Protein AF-A0AA41X0S1-F1 (afdb_monomer)

Solvent-accessible surface area (backbone atoms only — not comparable to full-atom values): 8208 Å² total; per-residue (Å²): 135,58,76,66,62,58,54,52,54,53,54,52,51,53,53,50,52,52,51,53,52,52,52,50,52,55,55,51,52,60,54,49,54,56,52,54,51,49,54,51,52,52,50,50,52,52,50,52,53,50,51,52,52,50,50,52,50,49,53,52,49,51,54,50,49,52,54,51,48,57,50,48,55,53,46,55,55,46,52,55,50,49,53,54,50,52,51,51,50,51,50,50,50,50,53,50,52,50,51,53,50,52,52,32,69,76,32,69,64,52,44,36,52,56,48,42,54,50,40,53,75,72,66,54,55,69,71,57,44,30,71,73,46,76,48,58,69,73,60,51,57,52,53,49,58,62,63,72,72,114

Radius of gyration: 51.27 Å; Cα contacts (8 Å, |Δi|>4): 32; cha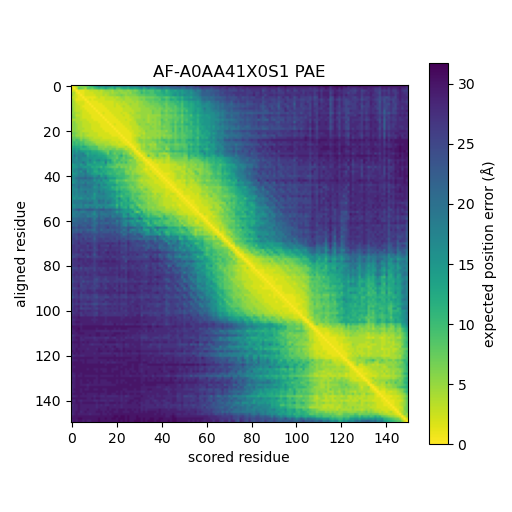ins: 1; bounding box: 104×32×126 Å

Structure (mmCIF, N/CA/C/O backbone):
data_AF-A0AA41X0S1-F1
#
_entry.id   AF-A0AA41X0S1-F1
#
loop_
_atom_site.group_PDB
_atom_site.id
_atom_site.type_symbol
_atom_site.label_atom_id
_atom_site.label_alt_id
_atom_site.label_comp_id
_atom_site.label_asym_id
_atom_site.label_entity_id
_atom_site.label_seq_id
_atom_site.pdbx_PDB_ins_code
_atom_site.Cartn_x
_atom_site.Cartn_y
_atom_site.Cartn_z
_atom_site.occupancy
_atom_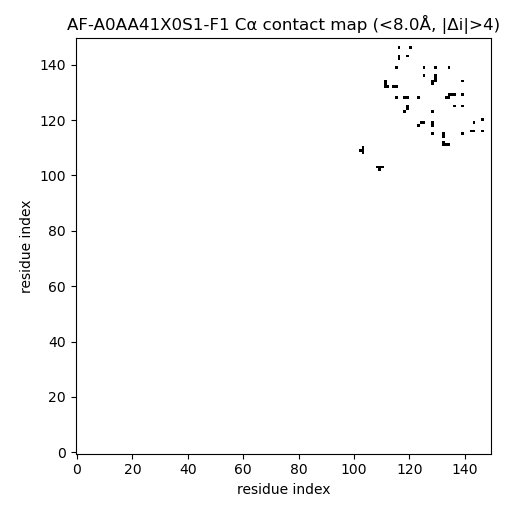site.B_iso_or_equiv
_atom_site.auth_seq_id
_atom_site.auth_comp_id
_atom_site.auth_asym_id
_atom_site.auth_atom_id
_atom_site.pdbx_PDB_model_num
ATOM 1 N N . MET A 1 1 ? 63.618 -0.039 -71.406 1.00 61.72 1 MET A N 1
ATOM 2 C CA . MET A 1 1 ? 62.733 0.633 -70.437 1.00 61.72 1 MET A CA 1
ATOM 3 C C . MET A 1 1 ? 63.601 1.182 -69.331 1.00 61.72 1 MET A C 1
ATOM 5 O O . MET A 1 1 ? 64.415 0.439 -68.788 1.00 61.72 1 MET A O 1
ATOM 9 N N . SER A 1 2 ? 63.520 2.482 -69.091 1.00 80.12 2 SER A N 1
ATOM 10 C CA . SER A 1 2 ? 64.416 3.182 -68.166 1.00 80.12 2 SER A CA 1
ATOM 11 C C . SER A 1 2 ? 63.876 3.076 -66.739 1.00 80.12 2 SER A C 1
ATOM 13 O O . SER A 1 2 ? 62.666 3.076 -66.536 1.00 80.12 2 SER A O 1
ATOM 15 N N . VAL A 1 3 ? 64.757 3.033 -65.735 1.00 83.00 3 VAL A N 1
ATOM 16 C CA . VAL A 1 3 ? 64.416 2.956 -64.293 1.00 83.00 3 VAL A CA 1
ATOM 17 C C . VAL A 1 3 ? 63.369 3.986 -63.824 1.00 83.00 3 VAL A C 1
ATOM 19 O O . VAL A 1 3 ? 62.663 3.751 -62.846 1.00 83.00 3 VAL A O 1
ATOM 22 N N . LEU A 1 4 ? 63.223 5.095 -64.556 1.00 82.81 4 LEU A N 1
ATOM 23 C CA . LEU A 1 4 ? 62.220 6.135 -64.328 1.00 82.81 4 LEU A CA 1
ATOM 24 C C . LEU A 1 4 ? 60.771 5.645 -64.540 1.00 82.81 4 LEU A C 1
ATOM 26 O O . LEU A 1 4 ? 59.880 6.016 -63.779 1.00 82.81 4 LEU A O 1
ATOM 30 N N . GLU A 1 5 ? 60.531 4.791 -65.541 1.00 86.62 5 GLU A N 1
ATOM 31 C CA . GLU A 1 5 ? 59.192 4.271 -65.875 1.00 86.62 5 GLU A CA 1
ATOM 32 C C . GLU A 1 5 ? 58.687 3.303 -64.794 1.00 86.62 5 G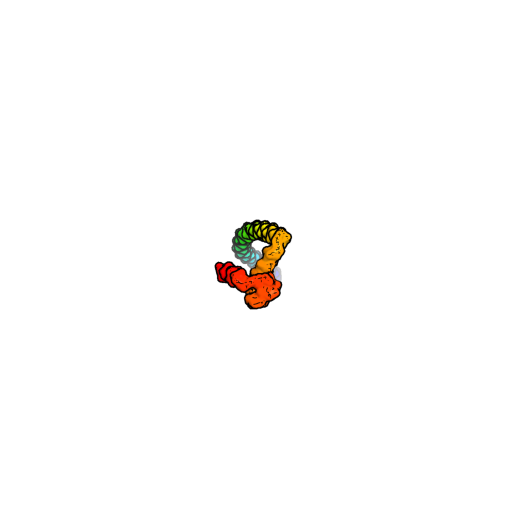LU A C 1
ATOM 34 O O . GLU A 1 5 ? 57.510 3.309 -64.434 1.00 86.62 5 GLU A O 1
ATOM 39 N N . ILE A 1 6 ? 59.605 2.522 -64.215 1.00 86.81 6 ILE A N 1
ATOM 40 C CA . ILE A 1 6 ? 59.320 1.583 -63.123 1.00 86.81 6 ILE A CA 1
ATOM 41 C C . ILE A 1 6 ? 58.973 2.355 -61.841 1.00 86.81 6 ILE A C 1
ATOM 43 O O . ILE A 1 6 ? 58.007 2.015 -61.159 1.00 86.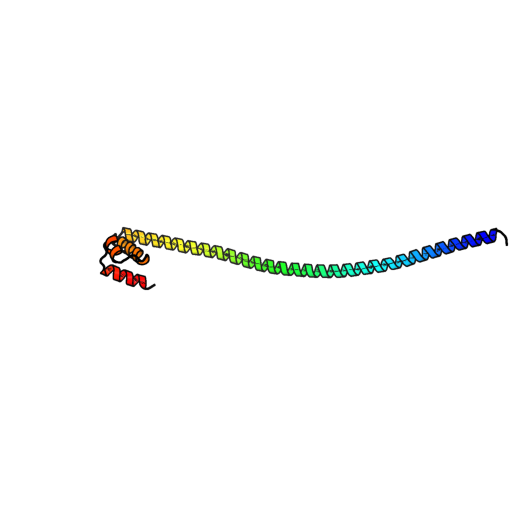81 6 ILE A O 1
ATOM 47 N N . GLY A 1 7 ? 59.713 3.428 -61.538 1.00 88.88 7 GLY A N 1
ATOM 48 C CA . GLY A 1 7 ? 59.431 4.289 -60.386 1.00 88.88 7 GLY A CA 1
ATOM 49 C C . GLY A 1 7 ? 58.051 4.950 -60.460 1.00 88.88 7 GLY A C 1
ATOM 50 O O . GLY A 1 7 ? 57.326 4.974 -59.467 1.00 88.88 7 GLY A O 1
ATOM 51 N N . LEU A 1 8 ? 57.649 5.416 -61.647 1.00 89.44 8 LEU A N 1
ATOM 52 C CA . LEU A 1 8 ? 56.341 6.039 -61.864 1.00 89.44 8 LEU A CA 1
ATOM 53 C C . LEU A 1 8 ? 55.190 5.045 -61.627 1.00 89.44 8 LEU A C 1
ATOM 55 O O . LEU A 1 8 ? 54.228 5.366 -60.930 1.00 89.44 8 LEU A O 1
ATOM 59 N N . LEU A 1 9 ? 55.315 3.815 -62.139 1.00 89.50 9 LEU A N 1
ATOM 60 C CA . LEU A 1 9 ? 54.325 2.748 -61.943 1.00 89.50 9 LEU A CA 1
ATOM 61 C C . LEU A 1 9 ? 54.127 2.389 -60.466 1.00 89.50 9 LEU A C 1
ATOM 63 O O . LEU A 1 9 ? 52.991 2.208 -60.026 1.00 89.50 9 LEU A O 1
ATOM 67 N N . VAL A 1 10 ? 55.211 2.328 -59.689 1.00 92.25 10 VAL A N 1
ATOM 68 C CA . VAL A 1 10 ? 55.136 2.047 -58.247 1.00 92.25 10 VAL A CA 1
ATOM 69 C C . VAL A 1 10 ? 54.388 3.159 -57.508 1.00 92.25 10 VAL A C 1
ATOM 71 O O . VAL A 1 10 ? 53.522 2.867 -56.683 1.00 92.25 10 VAL A O 1
ATOM 74 N N . VAL A 1 11 ? 54.650 4.427 -57.836 1.00 92.44 11 VAL A N 1
ATOM 75 C CA . VAL A 1 11 ? 53.964 5.570 -57.210 1.00 92.44 11 VAL A CA 1
ATOM 76 C C . VAL A 1 11 ? 52.466 5.560 -57.522 1.00 92.44 11 VAL A C 1
ATOM 78 O O . VAL A 1 11 ? 51.652 5.723 -56.611 1.00 92.44 11 VAL A O 1
ATOM 81 N N . PHE A 1 12 ? 52.083 5.299 -58.774 1.00 93.62 12 PHE A N 1
ATOM 82 C CA . PHE A 1 12 ? 50.671 5.177 -59.144 1.00 93.62 12 PHE A CA 1
ATOM 83 C C . PHE A 1 12 ? 49.985 3.994 -58.453 1.00 93.62 12 PHE A C 1
ATOM 85 O O . PHE A 1 12 ? 48.852 4.137 -57.996 1.00 93.62 12 PHE A O 1
ATOM 92 N N . GLY A 1 13 ? 50.670 2.856 -58.310 1.00 92.88 13 GLY A N 1
ATOM 93 C CA . GLY A 1 13 ? 50.142 1.696 -57.589 1.00 92.88 13 GLY A CA 1
ATOM 94 C C . GLY A 1 13 ? 49.856 1.997 -56.116 1.00 92.88 13 GLY A C 1
ATOM 95 O O . GLY A 1 13 ? 48.774 1.683 -55.618 1.00 92.88 13 GLY A O 1
ATOM 96 N N . ILE A 1 14 ? 50.786 2.669 -55.431 1.00 92.81 14 ILE A N 1
ATOM 97 C CA . ILE A 1 14 ? 50.625 3.063 -54.023 1.00 92.81 14 ILE A CA 1
ATOM 98 C C . ILE A 1 14 ? 49.500 4.097 -53.872 1.00 92.81 14 ILE A C 1
ATOM 100 O O . ILE A 1 14 ? 48.666 3.969 -52.974 1.00 92.81 14 ILE A O 1
ATOM 104 N N . ALA A 1 15 ? 49.428 5.085 -54.768 1.00 93.44 15 ALA A N 1
ATOM 105 C CA . ALA A 1 15 ? 48.363 6.086 -54.758 1.00 93.44 15 ALA A CA 1
ATOM 106 C C . ALA A 1 15 ? 46.978 5.450 -54.971 1.00 93.44 15 ALA A C 1
ATOM 108 O O . ALA A 1 15 ? 46.019 5.786 -54.273 1.00 93.44 15 ALA A O 1
ATOM 109 N N . PHE A 1 16 ? 46.878 4.485 -55.886 1.00 94.19 16 PHE A N 1
ATOM 110 C CA . PHE A 1 16 ? 45.634 3.770 -56.156 1.00 94.19 16 PHE A CA 1
ATOM 111 C C . PHE A 1 16 ? 45.200 2.899 -54.968 1.00 94.19 16 PHE A C 1
ATOM 113 O O . PHE A 1 16 ? 44.035 2.933 -54.574 1.00 94.19 16 PHE A O 1
ATOM 120 N N . LEU A 1 17 ? 46.137 2.187 -54.333 1.00 93.38 17 LEU A N 1
ATOM 121 C CA . LEU A 1 17 ? 45.886 1.425 -53.104 1.00 93.38 17 LEU A CA 1
ATOM 122 C C . LEU A 1 17 ? 45.403 2.324 -51.956 1.00 93.38 17 LEU A C 1
ATOM 124 O O . LEU A 1 17 ? 44.451 1.967 -51.261 1.00 93.38 17 LEU A O 1
ATOM 128 N N . GLY A 1 18 ? 46.005 3.506 -51.790 1.00 93.19 18 GLY A N 1
ATOM 129 C CA . GLY A 1 18 ? 45.583 4.494 -50.796 1.00 93.19 18 GLY A CA 1
ATOM 130 C C . GLY A 1 18 ? 44.159 5.008 -51.032 1.00 93.19 18 GLY A C 1
ATOM 131 O O . GLY A 1 18 ? 43.358 5.058 -50.097 1.00 93.19 18 GLY A O 1
ATOM 132 N N . LEU A 1 19 ? 43.808 5.320 -52.284 1.00 92.38 19 LEU A N 1
ATOM 133 C CA . LEU A 1 19 ? 42.457 5.756 -52.655 1.00 92.38 19 LEU A CA 1
ATOM 134 C C . LEU A 1 19 ? 41.411 4.653 -52.458 1.00 92.38 19 LEU A C 1
ATOM 136 O O . LEU A 1 19 ? 40.333 4.927 -51.931 1.00 92.38 19 LEU A O 1
ATOM 140 N N . LEU A 1 20 ? 41.723 3.407 -52.825 1.00 91.25 20 LEU A N 1
ATOM 141 C CA . LEU A 1 20 ? 40.824 2.273 -52.598 1.00 91.25 20 LEU A CA 1
ATOM 142 C C . LEU A 1 20 ? 40.602 2.010 -51.106 1.00 91.25 20 LEU A C 1
ATOM 144 O O . LEU A 1 20 ? 39.470 1.759 -50.689 1.00 91.25 20 LEU A O 1
ATOM 148 N N . TYR A 1 21 ? 41.655 2.112 -50.294 1.00 91.75 21 TYR A N 1
ATOM 149 C CA . TYR A 1 21 ? 41.546 1.968 -48.845 1.00 91.75 21 TYR A CA 1
ATOM 150 C C . TYR A 1 21 ? 40.676 3.076 -48.229 1.00 91.75 21 TYR A C 1
ATOM 152 O O . TYR A 1 21 ? 39.761 2.787 -47.457 1.00 91.75 21 TYR A O 1
ATOM 160 N N . ALA A 1 22 ? 40.886 4.335 -48.629 1.00 89.44 22 ALA A N 1
ATOM 161 C CA . ALA A 1 22 ? 40.064 5.465 -48.196 1.00 89.44 22 ALA A CA 1
ATOM 162 C C . ALA A 1 22 ? 38.588 5.309 -48.612 1.00 89.44 22 ALA A C 1
ATOM 164 O O . ALA A 1 22 ? 37.690 5.533 -47.798 1.00 89.44 22 ALA A O 1
ATOM 165 N N . TYR A 1 23 ? 38.329 4.854 -49.844 1.00 91.06 23 TYR A N 1
ATOM 166 C CA . TYR A 1 23 ? 36.979 4.583 -50.345 1.00 91.06 23 TYR A CA 1
ATOM 167 C C . TYR A 1 23 ? 36.266 3.486 -49.536 1.00 91.06 23 TYR A C 1
ATOM 169 O O . TYR A 1 23 ? 35.103 3.645 -49.157 1.00 91.06 23 TYR A O 1
ATOM 177 N N . MET A 1 24 ? 36.965 2.395 -49.206 1.00 85.12 24 MET A N 1
ATOM 178 C CA . MET A 1 24 ? 36.425 1.313 -48.374 1.00 85.12 24 MET A CA 1
ATOM 179 C C . MET A 1 24 ? 36.124 1.775 -46.943 1.00 85.12 24 MET A C 1
ATOM 181 O O . MET A 1 24 ? 35.073 1.426 -46.403 1.00 85.12 24 MET A O 1
ATOM 185 N N . CYS A 1 25 ? 36.994 2.594 -46.344 1.00 82.56 25 CYS A N 1
ATOM 186 C CA . CYS A 1 25 ? 36.756 3.191 -45.028 1.00 82.56 25 CYS A CA 1
ATOM 187 C C . CYS A 1 25 ? 35.523 4.105 -45.025 1.00 82.56 25 CYS A C 1
ATOM 189 O O . CYS A 1 25 ? 34.671 3.961 -44.149 1.00 82.56 25 CYS A O 1
ATOM 191 N N . ALA A 1 26 ? 35.370 4.975 -46.028 1.00 83.56 26 ALA A N 1
ATOM 192 C CA . ALA A 1 26 ? 34.210 5.859 -46.149 1.00 83.56 26 ALA A CA 1
ATOM 193 C C . ALA A 1 26 ? 32.896 5.073 -46.317 1.00 83.56 26 ALA A C 1
ATOM 195 O O . ALA A 1 26 ? 31.899 5.349 -45.646 1.00 83.56 26 ALA A O 1
ATOM 196 N N . LYS A 1 27 ? 32.900 4.033 -47.160 1.00 82.12 27 LYS A N 1
ATOM 197 C CA . LYS A 1 27 ? 31.720 3.187 -47.391 1.00 82.12 27 LYS A CA 1
ATOM 198 C C . LYS A 1 27 ? 31.344 2.360 -46.158 1.00 82.12 27 LYS A C 1
ATOM 200 O O . LYS A 1 27 ? 30.161 2.203 -45.862 1.00 82.12 27 LYS A O 1
ATOM 205 N N . LYS A 1 28 ? 32.337 1.847 -45.425 1.00 78.00 28 LYS A N 1
ATOM 206 C CA . LYS A 1 28 ? 32.121 1.091 -44.184 1.00 78.00 28 LYS A CA 1
ATOM 207 C C . LYS A 1 28 ? 31.587 1.986 -43.062 1.00 78.00 28 LYS A C 1
ATOM 209 O O . LYS A 1 28 ? 30.669 1.575 -42.361 1.00 78.00 28 LYS A O 1
ATOM 214 N N . VAL A 1 29 ? 32.086 3.219 -42.945 1.00 78.19 29 VAL A N 1
ATOM 215 C CA . VAL A 1 29 ? 31.566 4.241 -42.018 1.00 78.19 29 VAL A CA 1
ATOM 216 C C . VAL A 1 29 ? 30.087 4.537 -42.275 1.00 78.19 29 VAL A C 1
ATOM 218 O O . VAL A 1 29 ? 29.298 4.513 -41.333 1.00 78.19 29 VAL A O 1
ATOM 221 N N . SER A 1 30 ? 29.686 4.694 -43.540 1.00 76.31 30 SER A N 1
ATOM 222 C CA . SER A 1 30 ? 28.280 4.935 -43.898 1.00 76.31 30 SER A CA 1
ATOM 223 C C . SER A 1 30 ? 27.354 3.768 -43.513 1.00 76.31 30 SER A C 1
ATOM 225 O O . SER A 1 30 ? 26.208 3.979 -43.117 1.00 76.31 30 SER A O 1
ATOM 227 N N . GLN A 1 31 ? 27.845 2.522 -43.543 1.00 75.44 31 GLN A N 1
ATOM 228 C CA . GLN A 1 31 ? 27.067 1.379 -43.047 1.00 75.44 31 GLN A CA 1
ATOM 229 C C . GLN A 1 31 ? 26.905 1.374 -41.523 1.00 75.44 31 GLN A C 1
ATOM 231 O O . GLN A 1 31 ? 25.860 0.954 -41.020 1.00 75.44 31 GLN A O 1
ATOM 236 N N . HIS A 1 32 ? 27.912 1.845 -40.784 1.00 71.06 32 HIS A N 1
ATOM 237 C CA . HIS A 1 32 ? 27.845 1.910 -39.326 1.00 71.06 32 HIS A CA 1
ATOM 238 C C . HIS A 1 32 ? 26.821 2.945 -38.836 1.00 71.06 32 HIS A C 1
ATOM 240 O O . HIS A 1 32 ? 26.111 2.660 -37.870 1.00 71.06 32 HIS A O 1
ATOM 246 N N . GLU A 1 33 ? 26.658 4.078 -39.527 1.00 74.06 33 GLU A N 1
ATOM 247 C CA . GLU A 1 33 ? 25.622 5.073 -39.196 1.00 74.06 33 GLU A CA 1
ATOM 248 C C . GLU A 1 33 ? 24.205 4.481 -39.262 1.00 74.06 33 GLU A C 1
ATOM 250 O O . GLU A 1 33 ? 23.392 4.714 -38.366 1.00 74.06 33 GLU A O 1
ATOM 255 N N . MET A 1 34 ? 23.923 3.629 -40.255 1.00 75.12 34 MET A N 1
ATOM 256 C CA . MET A 1 34 ? 22.615 2.977 -40.388 1.00 75.12 34 MET A CA 1
ATOM 257 C C . MET A 1 34 ? 22.329 1.994 -39.242 1.00 75.12 34 MET A C 1
ATOM 259 O O . MET A 1 34 ? 21.188 1.875 -38.792 1.00 75.12 34 MET A O 1
ATOM 263 N N . LEU A 1 35 ? 23.351 1.285 -38.751 1.00 83.12 35 LEU A N 1
ATOM 264 C CA . LEU A 1 35 ? 23.199 0.344 -37.639 1.00 83.12 35 LEU A CA 1
ATOM 265 C C . LEU A 1 35 ? 22.928 1.081 -36.321 1.00 83.12 35 LEU A C 1
ATOM 267 O O . LEU A 1 35 ? 22.042 0.690 -35.561 1.00 83.12 35 LEU A O 1
ATOM 271 N N . ILE A 1 36 ? 23.648 2.183 -36.094 1.00 80.25 36 ILE A N 1
ATOM 272 C CA . ILE A 1 36 ? 23.458 3.070 -34.941 1.00 80.25 36 ILE A CA 1
ATOM 273 C C . ILE A 1 36 ? 22.044 3.660 -34.958 1.00 80.25 36 ILE A C 1
ATOM 275 O O . ILE A 1 36 ? 21.374 3.678 -33.926 1.00 80.25 36 ILE A O 1
ATOM 279 N N . GLN A 1 37 ? 21.544 4.071 -36.126 1.00 84.12 37 GLN A N 1
ATOM 280 C CA . GLN A 1 37 ? 20.191 4.609 -36.263 1.00 84.12 37 GLN A CA 1
ATOM 281 C C . GLN A 1 37 ? 19.105 3.557 -35.972 1.00 84.12 37 GLN A C 1
ATOM 283 O O . GLN A 1 37 ? 18.111 3.873 -35.316 1.00 84.12 37 GLN A O 1
ATOM 288 N N . LYS A 1 38 ? 19.303 2.300 -36.396 1.00 84.44 38 LYS A N 1
ATOM 289 C CA . LYS A 1 38 ? 18.392 1.188 -36.072 1.00 84.44 38 LYS A CA 1
ATOM 290 C C . LYS A 1 38 ? 18.368 0.892 -34.574 1.00 84.44 38 LYS A C 1
ATOM 292 O O . LYS A 1 38 ? 17.286 0.883 -33.992 1.00 84.44 38 LYS A O 1
ATOM 297 N N . LEU A 1 39 ? 19.539 0.757 -33.948 1.00 84.06 39 LEU A N 1
ATOM 298 C CA . LEU A 1 39 ? 19.671 0.563 -32.499 1.00 84.06 39 LEU A CA 1
ATOM 299 C C . LEU A 1 39 ? 19.006 1.700 -31.710 1.00 84.06 39 LEU A C 1
ATOM 301 O O . LEU A 1 39 ? 18.287 1.437 -30.751 1.00 84.06 39 LEU A O 1
ATOM 305 N N . LEU A 1 40 ? 19.180 2.955 -32.142 1.00 82.75 40 LEU A N 1
ATOM 306 C CA . LEU A 1 40 ? 18.512 4.118 -31.546 1.00 82.75 40 LEU A CA 1
ATOM 307 C C . LEU A 1 40 ? 16.989 4.061 -31.696 1.00 82.75 40 LEU A C 1
ATOM 309 O O . LEU A 1 40 ? 16.270 4.388 -30.753 1.00 82.75 40 LEU A O 1
ATOM 313 N N . SER A 1 41 ? 16.482 3.652 -32.862 1.00 82.44 41 SER A N 1
ATOM 314 C CA . SER A 1 41 ? 15.038 3.528 -33.091 1.00 82.44 41 SER A CA 1
ATOM 315 C C . SER A 1 41 ? 14.403 2.427 -32.237 1.00 82.44 41 SER A C 1
ATOM 317 O O . SER A 1 41 ? 13.324 2.629 -31.682 1.00 82.44 41 SER A O 1
ATOM 319 N N . GLU A 1 42 ? 15.108 1.310 -32.061 1.00 83.38 42 GLU A N 1
ATOM 320 C CA . GLU A 1 42 ? 14.683 0.183 -31.231 1.00 83.38 42 GLU A CA 1
ATOM 321 C C . GLU A 1 42 ? 14.708 0.553 -29.744 1.00 83.38 42 GLU A C 1
ATOM 323 O O . GLU A 1 42 ? 13.730 0.336 -29.028 1.00 83.38 42 GLU A O 1
ATOM 328 N N . GLN A 1 43 ? 15.771 1.235 -29.300 1.00 73.12 43 GLN A N 1
ATOM 329 C CA . GLN A 1 43 ? 15.846 1.821 -27.961 1.00 73.12 43 GLN A CA 1
ATOM 330 C C . GLN A 1 43 ? 14.697 2.799 -27.699 1.00 73.12 43 GLN A C 1
ATOM 332 O O . GLN A 1 43 ? 14.051 2.731 -26.656 1.00 73.12 43 GLN A O 1
ATOM 337 N N . LYS A 1 44 ? 14.381 3.681 -28.654 1.00 80.94 44 LYS A N 1
ATOM 338 C CA . LYS A 1 44 ? 13.293 4.658 -28.513 1.00 80.94 44 LYS A CA 1
ATOM 339 C C . LYS A 1 44 ? 11.918 3.989 -28.413 1.00 80.94 44 LYS A C 1
ATOM 341 O O . LYS A 1 44 ? 11.090 4.437 -27.621 1.00 80.94 44 LYS A O 1
ATOM 346 N N . ALA A 1 45 ? 11.678 2.925 -29.180 1.00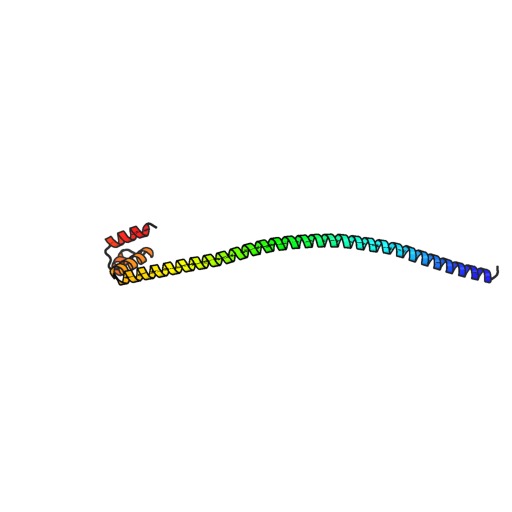 82.31 45 ALA A N 1
ATOM 347 C CA . ALA A 1 45 ? 10.441 2.147 -29.106 1.00 82.31 45 ALA A CA 1
ATOM 348 C C . ALA A 1 45 ? 10.308 1.424 -27.756 1.00 82.31 45 ALA A C 1
ATOM 350 O O . ALA A 1 45 ? 9.260 1.506 -27.109 1.00 82.31 45 ALA A O 1
ATOM 351 N N . ASN A 1 46 ? 11.391 0.800 -27.285 1.00 81.25 46 ASN A N 1
ATOM 352 C CA . ASN A 1 46 ? 11.425 0.167 -25.969 1.00 81.25 46 ASN A CA 1
ATOM 353 C C . ASN A 1 46 ? 11.192 1.190 -24.848 1.00 81.25 46 ASN A C 1
ATOM 355 O O . ASN A 1 46 ? 10.355 0.957 -23.977 1.00 81.25 46 ASN A O 1
ATOM 359 N N . LEU A 1 47 ? 11.832 2.360 -24.900 1.00 83.06 47 LEU A N 1
ATOM 360 C CA . LEU A 1 47 ? 11.646 3.419 -23.906 1.00 83.06 47 LEU A CA 1
ATOM 361 C C . LEU A 1 47 ? 10.205 3.953 -23.887 1.00 83.06 47 LEU A C 1
ATOM 363 O O . LEU A 1 47 ? 9.654 4.157 -22.808 1.00 83.06 47 LEU A O 1
ATOM 367 N N . ALA A 1 48 ? 9.563 4.099 -25.050 1.00 83.44 48 ALA A N 1
ATOM 368 C CA . ALA A 1 48 ? 8.157 4.499 -25.139 1.00 83.44 48 ALA A CA 1
ATOM 369 C C . ALA A 1 48 ? 7.206 3.454 -24.524 1.00 83.44 48 ALA A C 1
ATOM 371 O O . ALA A 1 48 ? 6.232 3.805 -23.852 1.00 83.44 48 ALA A O 1
ATOM 372 N N . SER A 1 49 ? 7.499 2.162 -24.709 1.00 82.25 49 SER A N 1
ATOM 373 C CA . SER A 1 49 ? 6.723 1.082 -24.087 1.00 82.25 49 SER A CA 1
ATOM 374 C C . SER A 1 49 ? 6.875 1.067 -22.559 1.00 82.25 49 SER A C 1
ATOM 376 O O . SER A 1 49 ? 5.883 0.929 -21.840 1.00 82.25 49 SER A O 1
ATOM 378 N N . ILE A 1 50 ? 8.089 1.316 -22.053 1.00 79.62 50 ILE A N 1
ATOM 379 C CA . ILE A 1 50 ? 8.373 1.433 -20.618 1.00 79.62 50 ILE A CA 1
ATOM 380 C C . ILE A 1 50 ? 7.683 2.668 -20.033 1.00 79.62 50 ILE A C 1
ATOM 382 O O . ILE A 1 50 ? 7.050 2.559 -18.986 1.00 79.62 50 ILE A O 1
ATOM 386 N N . SER A 1 51 ? 7.718 3.821 -20.711 1.00 81.06 51 SER A N 1
ATOM 387 C CA . SER A 1 51 ? 7.027 5.025 -20.234 1.00 81.06 51 SER A CA 1
ATOM 388 C C . SER A 1 51 ? 5.510 4.842 -20.186 1.00 81.06 51 SER A C 1
ATOM 390 O O . SER A 1 51 ? 4.869 5.310 -19.249 1.00 81.06 51 SER A O 1
ATOM 392 N N . ALA A 1 52 ? 4.927 4.115 -21.146 1.00 84.06 52 ALA A N 1
ATOM 393 C CA . ALA 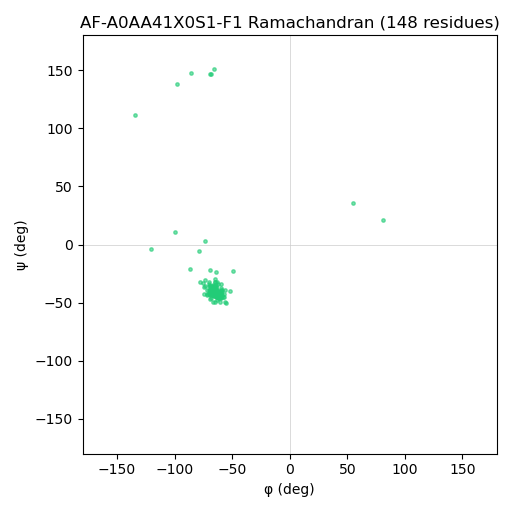A 1 52 ? 3.498 3.800 -21.141 1.00 84.06 52 ALA A CA 1
ATOM 394 C C . ALA A 1 52 ? 3.117 2.868 -19.976 1.00 84.06 52 ALA A C 1
ATOM 396 O O . ALA A 1 52 ? 2.107 3.088 -19.306 1.00 84.06 52 ALA A O 1
ATOM 397 N N . LEU A 1 53 ? 3.945 1.858 -19.685 1.00 78.62 53 LEU A N 1
ATOM 398 C CA . LEU A 1 53 ? 3.785 1.000 -18.506 1.00 78.62 53 LEU A CA 1
ATOM 399 C C . LEU A 1 53 ? 3.936 1.791 -17.202 1.00 78.62 53 LEU A C 1
ATOM 401 O O . LEU A 1 53 ? 3.150 1.599 -16.277 1.00 78.62 53 LEU A O 1
ATOM 405 N N . GLN A 1 54 ? 4.896 2.712 -17.141 1.00 73.81 54 GLN A N 1
ATOM 406 C CA . GLN A 1 54 ? 5.127 3.572 -15.985 1.00 73.81 54 GLN A CA 1
ATOM 407 C C . GLN A 1 54 ? 3.956 4.536 -15.752 1.00 73.81 54 GLN A C 1
ATOM 409 O O . GLN A 1 54 ? 3.531 4.715 -14.614 1.00 73.81 54 GLN A O 1
ATOM 414 N N . GLN A 1 55 ? 3.370 5.095 -16.814 1.00 81.38 55 GLN A N 1
ATOM 415 C CA . GLN A 1 55 ? 2.153 5.905 -16.728 1.00 81.38 55 GLN A CA 1
ATOM 416 C C . GLN A 1 55 ? 0.961 5.075 -16.241 1.00 81.38 55 GLN A C 1
ATOM 418 O O . GLN A 1 55 ? 0.195 5.537 -15.397 1.00 81.38 55 GLN A O 1
ATOM 423 N N . LYS A 1 56 ? 0.821 3.836 -16.727 1.00 79.62 56 LYS A N 1
ATOM 424 C CA . LYS A 1 56 ? -0.235 2.922 -16.280 1.00 79.62 56 LYS A CA 1
ATOM 425 C C . LYS A 1 56 ? -0.074 2.554 -14.803 1.00 79.62 56 LYS A C 1
ATOM 427 O O . LYS A 1 56 ? -1.059 2.569 -14.077 1.00 79.62 56 LYS A O 1
ATOM 432 N N . MET A 1 57 ? 1.155 2.297 -14.351 1.00 65.88 57 MET A N 1
ATOM 433 C CA . MET A 1 57 ? 1.493 2.112 -12.933 1.00 65.88 57 MET A CA 1
ATOM 434 C C . MET A 1 57 ? 1.187 3.360 -12.103 1.00 65.88 57 MET A C 1
ATOM 436 O O . MET A 1 57 ? 0.613 3.234 -11.029 1.00 65.88 57 MET A O 1
ATOM 440 N N . GLY A 1 58 ? 1.515 4.554 -12.605 1.00 71.44 58 GLY A N 1
ATOM 441 C CA . GLY A 1 58 ? 1.206 5.821 -11.942 1.00 71.44 58 GLY A CA 1
ATOM 442 C C . GLY A 1 58 ? -0.295 6.026 -11.755 1.00 71.44 58 GLY A C 1
ATOM 443 O O . GLY A 1 58 ? -0.736 6.263 -10.638 1.00 71.44 58 GLY A O 1
ATOM 444 N N . HIS A 1 59 ? -1.087 5.838 -12.816 1.00 73.88 59 HIS A N 1
ATOM 445 C CA . HIS A 1 59 ? -2.547 5.944 -12.752 1.00 73.88 59 HIS A CA 1
ATOM 446 C C . HIS A 1 59 ? -3.145 4.935 -11.767 1.00 73.88 59 HIS A C 1
ATOM 448 O O . HIS A 1 59 ? -3.940 5.305 -10.908 1.00 73.88 59 HIS A O 1
ATOM 454 N N . LEU A 1 60 ? -2.700 3.675 -11.836 1.00 68.12 60 LEU A N 1
ATOM 455 C CA . LEU A 1 60 ? -3.173 2.627 -10.936 1.00 68.12 60 LEU A CA 1
ATOM 456 C C . LEU A 1 60 ? -2.781 2.911 -9.477 1.00 68.12 60 LEU A C 1
ATOM 458 O O . LEU A 1 60 ? -3.566 2.640 -8.575 1.00 68.12 60 LEU A O 1
ATOM 462 N N . HIS A 1 61 ? -1.596 3.484 -9.236 1.00 64.69 61 HIS A N 1
ATOM 463 C CA . HIS A 1 61 ? -1.132 3.874 -7.904 1.00 64.69 61 HIS A CA 1
ATOM 464 C C . HIS A 1 61 ? -1.925 5.058 -7.340 1.00 64.69 61 HIS A C 1
ATOM 466 O O . HIS A 1 61 ? -2.261 5.053 -6.159 1.00 64.69 61 HIS A O 1
ATOM 472 N N . THR A 1 62 ? -2.277 6.044 -8.169 1.00 71.12 62 THR A N 1
ATOM 473 C CA . THR A 1 62 ? -3.144 7.159 -7.764 1.00 71.12 62 THR A CA 1
ATOM 474 C C . THR A 1 62 ? -4.559 6.677 -7.450 1.00 71.12 62 THR A C 1
ATOM 476 O O . THR A 1 62 ? -5.110 7.067 -6.425 1.00 71.12 62 THR A O 1
ATOM 479 N N . GLU A 1 63 ? -5.126 5.779 -8.261 1.00 69.88 63 GLU A N 1
ATOM 480 C CA . GLU A 1 63 ? -6.447 5.192 -7.999 1.00 69.88 63 GLU A CA 1
ATOM 481 C C . GLU A 1 63 ? -6.463 4.342 -6.720 1.00 69.88 63 GLU A C 1
ATOM 483 O O . GLU A 1 63 ? -7.377 4.476 -5.904 1.00 69.88 63 GLU A O 1
ATOM 488 N N . LEU A 1 64 ? -5.443 3.502 -6.498 1.00 61.25 64 LEU A N 1
ATOM 489 C CA . LEU A 1 64 ? -5.321 2.729 -5.257 1.00 61.25 64 LEU A CA 1
ATOM 490 C C . LEU A 1 64 ? -5.091 3.640 -4.047 1.00 61.25 64 LEU A C 1
ATOM 492 O O . LEU A 1 64 ? -5.720 3.433 -3.013 1.00 61.25 64 LEU A O 1
ATOM 496 N N . GLY A 1 65 ? -4.240 4.661 -4.177 1.00 62.62 65 GLY A N 1
ATOM 497 C CA . GLY A 1 65 ? -3.962 5.635 -3.122 1.00 62.62 65 GLY A CA 1
ATOM 498 C C . GLY A 1 65 ? -5.206 6.422 -2.718 1.00 62.62 65 GLY A C 1
ATOM 499 O O . GLY A 1 65 ? -5.506 6.527 -1.532 1.00 62.62 65 GLY A O 1
ATOM 500 N N . GLN A 1 66 ? -5.995 6.881 -3.691 1.00 60.59 66 GLN A N 1
ATOM 501 C CA . GLN A 1 66 ? -7.258 7.572 -3.436 1.00 60.59 66 GLN A CA 1
ATOM 502 C C . GLN A 1 66 ? -8.276 6.652 -2.752 1.00 60.59 66 GLN A C 1
ATOM 504 O O . GLN A 1 66 ? -8.946 7.066 -1.807 1.00 60.59 66 GLN A O 1
ATOM 509 N N . LYS A 1 67 ? -8.366 5.384 -3.171 1.00 61.06 67 LYS A N 1
ATOM 510 C CA . LYS A 1 67 ? -9.277 4.414 -2.550 1.00 61.06 67 LYS A CA 1
ATOM 511 C C . LYS A 1 67 ? -8.867 4.063 -1.115 1.00 61.06 67 LYS A C 1
ATOM 513 O O . LYS A 1 67 ? -9.735 3.945 -0.255 1.00 61.06 67 LYS A O 1
ATOM 518 N N . VAL A 1 68 ? -7.565 3.935 -0.850 1.00 59.12 68 VAL A N 1
ATOM 519 C CA . VAL A 1 68 ? -7.012 3.680 0.491 1.00 59.12 68 VAL A CA 1
ATOM 520 C C . VAL A 1 68 ? -7.175 4.899 1.400 1.00 59.12 68 VAL A C 1
ATOM 522 O O . VAL A 1 68 ? -7.534 4.733 2.561 1.00 59.12 68 VAL A O 1
ATOM 525 N N . GLN A 1 69 ? -6.990 6.118 0.891 1.00 55.81 69 GLN A N 1
ATOM 526 C CA . GLN A 1 69 ? -7.148 7.344 1.678 1.00 55.81 69 GLN A CA 1
ATOM 527 C C . GLN A 1 69 ? -8.609 7.598 2.069 1.00 55.81 69 GLN A C 1
ATOM 529 O O . GLN A 1 69 ? -8.892 7.826 3.242 1.00 55.81 69 GLN A O 1
ATOM 534 N N . VAL A 1 70 ? -9.549 7.453 1.128 1.00 59.06 70 VAL A N 1
ATOM 535 C CA . VAL A 1 70 ? -10.992 7.604 1.401 1.00 59.06 70 VAL A CA 1
ATOM 536 C C . VAL A 1 70 ? -11.492 6.530 2.375 1.00 59.06 70 VAL A C 1
ATOM 538 O O . VAL A 1 70 ? -12.351 6.796 3.221 1.00 59.06 70 VAL A O 1
ATOM 541 N N . GLN A 1 71 ? -10.937 5.317 2.302 1.00 54.19 71 GLN A N 1
ATOM 542 C CA . GLN A 1 71 ? -11.251 4.256 3.255 1.00 54.19 71 GLN A CA 1
ATOM 543 C C . GLN A 1 71 ? -10.600 4.498 4.627 1.00 54.19 71 GLN A C 1
ATOM 545 O O . GLN A 1 71 ? -11.241 4.231 5.638 1.00 54.19 71 GLN A O 1
ATOM 550 N N . GLY A 1 72 ? -9.389 5.062 4.676 1.00 57.12 72 GLY A N 1
ATOM 551 C CA . GLY A 1 72 ? -8.698 5.442 5.911 1.00 57.12 72 GLY A CA 1
ATOM 552 C C . GLY A 1 72 ? -9.386 6.580 6.669 1.00 57.12 72 GLY A C 1
ATOM 553 O O . GLY A 1 72 ? -9.574 6.474 7.877 1.00 57.12 72 GLY A O 1
ATOM 554 N N . GLU A 1 73 ? -9.846 7.623 5.973 1.00 58.22 73 GLU A N 1
ATOM 555 C CA . GLU A 1 73 ? -10.642 8.705 6.580 1.00 58.22 73 GLU A CA 1
ATOM 556 C C . GLU A 1 73 ? -12.008 8.211 7.072 1.00 58.22 73 GLU A C 1
ATOM 558 O O . GLU A 1 73 ? -12.492 8.628 8.122 1.00 58.22 73 GLU A O 1
ATOM 563 N N . SER A 1 74 ? -12.630 7.271 6.355 1.00 59.97 74 SER A N 1
ATOM 564 C CA . SER A 1 74 ? -13.876 6.650 6.820 1.00 59.97 74 SER A CA 1
ATOM 565 C C . SER A 1 74 ? -13.661 5.803 8.080 1.00 59.97 74 SER A C 1
ATOM 567 O O . SER A 1 74 ? -14.537 5.766 8.944 1.00 59.97 74 SER A O 1
ATOM 569 N N . LEU A 1 75 ? -12.501 5.147 8.204 1.00 60.00 75 LEU A N 1
ATOM 570 C CA . LEU A 1 75 ? -12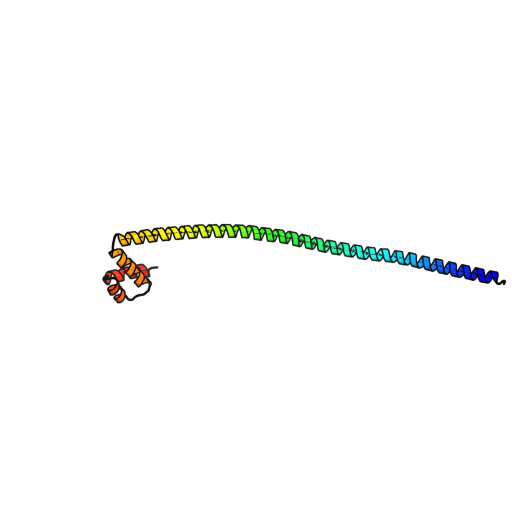.148 4.328 9.363 1.00 60.00 75 LEU 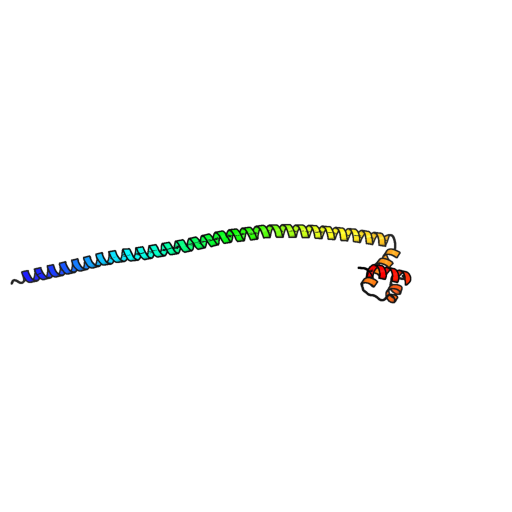A CA 1
ATOM 571 C C . LEU A 1 75 ? -11.855 5.191 10.599 1.00 60.00 75 LEU A C 1
ATOM 573 O O . LEU A 1 75 ? -12.387 4.898 11.664 1.00 60.00 75 LEU A O 1
ATOM 577 N N . SER A 1 76 ? -11.127 6.303 10.454 1.00 61.00 76 SER A N 1
ATOM 578 C CA . SER A 1 76 ? -10.854 7.226 11.568 1.00 61.00 76 SER A CA 1
ATOM 579 C C . SER A 1 76 ? -12.118 7.935 12.074 1.00 61.00 76 SER A C 1
ATOM 581 O O . SER A 1 76 ? -12.320 8.106 13.281 1.00 61.00 76 SER A O 1
ATOM 583 N N . HIS A 1 77 ? -13.037 8.287 11.169 1.00 63.56 77 HIS A N 1
ATOM 584 C CA . HIS A 1 77 ? -14.359 8.786 11.548 1.00 63.56 77 HIS A CA 1
ATOM 585 C C . HIS A 1 77 ? -15.203 7.733 12.272 1.00 63.56 77 HIS A C 1
ATOM 587 O O . HIS A 1 77 ? -16.021 8.084 13.127 1.00 63.56 77 HIS A O 1
ATOM 593 N N . PHE A 1 78 ? -15.032 6.456 11.932 1.00 66.44 78 PHE A N 1
ATOM 594 C CA . PHE A 1 78 ? -15.725 5.358 12.592 1.00 66.44 78 PHE A CA 1
ATOM 595 C C . PHE A 1 78 ? -15.148 5.071 13.983 1.00 66.44 78 PHE A C 1
ATOM 597 O O . PHE A 1 78 ? -15.928 4.947 14.924 1.00 66.44 78 PHE A O 1
ATOM 604 N N . GLU A 1 79 ? -13.821 5.079 14.143 1.00 67.00 79 GLU A N 1
ATOM 605 C CA . GLU A 1 79 ? -13.145 4.984 15.448 1.00 67.00 79 GLU A CA 1
ATOM 606 C C . GLU A 1 79 ? -13.622 6.088 16.395 1.00 67.00 79 GLU A C 1
ATOM 608 O O . GLU A 1 79 ? -14.130 5.798 17.473 1.00 67.00 79 GLU A O 1
ATOM 613 N N . THR A 1 80 ? -13.628 7.344 15.936 1.00 72.69 80 THR A N 1
ATOM 614 C CA . THR A 1 80 ? -14.094 8.485 16.748 1.00 72.69 80 THR A CA 1
ATOM 615 C C . THR A 1 80 ? -15.556 8.331 17.190 1.00 72.69 80 THR A C 1
ATOM 617 O O . THR A 1 80 ? -15.929 8.704 18.304 1.00 72.69 80 THR A O 1
ATOM 620 N N . LYS A 1 81 ? -16.418 7.787 16.320 1.00 74.69 81 LYS A N 1
ATOM 621 C CA . LYS A 1 81 ? -17.830 7.538 16.650 1.00 74.69 81 LYS A CA 1
ATOM 622 C C . LYS A 1 81 ? -18.000 6.389 17.635 1.00 74.69 81 LYS A C 1
ATOM 624 O O . LYS A 1 81 ? -18.862 6.487 18.505 1.00 74.69 81 LYS A O 1
ATOM 629 N N . ILE A 1 82 ? -17.212 5.324 17.497 1.00 79.69 82 ILE A N 1
ATOM 630 C CA . ILE A 1 82 ? -17.201 4.220 18.456 1.00 79.69 82 ILE A CA 1
ATOM 631 C C . ILE A 1 82 ? -16.736 4.728 19.814 1.00 79.69 82 ILE A C 1
ATOM 633 O O . ILE A 1 82 ? -17.429 4.486 20.794 1.00 79.69 82 ILE A O 1
ATOM 637 N N . ASP A 1 83 ? -15.645 5.488 19.877 1.00 78.06 83 ASP A N 1
ATOM 638 C CA . ASP A 1 83 ? -15.136 6.035 21.135 1.00 78.06 83 ASP A CA 1
ATOM 639 C C . ASP A 1 83 ? -16.172 6.936 21.817 1.00 78.06 83 ASP A C 1
ATOM 641 O O . ASP A 1 83 ? -16.422 6.810 23.016 1.00 78.06 83 ASP A O 1
ATOM 645 N N . ALA A 1 84 ? -16.858 7.789 21.049 1.00 80.06 84 ALA A N 1
ATOM 646 C CA . ALA A 1 84 ? -17.943 8.617 21.568 1.00 80.06 84 ALA A CA 1
ATOM 647 C C . ALA A 1 84 ? -19.132 7.782 22.083 1.00 80.06 84 ALA A C 1
ATOM 649 O O . ALA A 1 84 ? -19.700 8.098 23.131 1.00 80.06 84 ALA A O 1
ATOM 650 N N . ALA A 1 85 ? -19.507 6.710 21.377 1.00 83.12 85 ALA A N 1
ATOM 651 C CA . ALA A 1 85 ? -20.584 5.813 21.792 1.00 83.12 85 ALA A CA 1
ATOM 652 C C . ALA A 1 85 ? -20.211 5.002 23.044 1.00 83.12 85 ALA A C 1
ATOM 654 O O . ALA A 1 85 ? -21.021 4.878 23.961 1.00 83.12 85 ALA A O 1
ATOM 655 N N . VAL A 1 86 ? -18.977 4.497 23.116 1.00 87.94 86 VAL A N 1
ATOM 656 C CA . VAL A 1 86 ? -18.440 3.784 24.282 1.00 87.94 86 VAL A CA 1
ATOM 657 C C . VAL A 1 86 ? -18.405 4.709 25.494 1.00 87.94 86 VAL A C 1
ATOM 659 O O . VAL A 1 86 ? -18.855 4.315 26.567 1.00 87.94 86 VAL A O 1
ATOM 662 N N . PHE A 1 87 ? -17.951 5.952 25.328 1.00 88.19 87 PHE A N 1
ATOM 663 C CA . PHE A 1 87 ? -17.950 6.940 26.404 1.00 88.19 87 PHE A CA 1
ATOM 664 C C . PHE A 1 87 ? -19.369 7.259 26.899 1.00 88.19 87 PHE A C 1
ATOM 666 O O . PHE A 1 87 ? -19.605 7.318 28.106 1.00 88.19 87 PHE A O 1
ATOM 673 N N . ALA A 1 88 ? -20.335 7.416 25.988 1.00 87.81 88 ALA A N 1
ATOM 674 C CA . ALA A 1 88 ? -21.733 7.639 26.354 1.00 87.81 88 ALA A CA 1
ATOM 675 C C . ALA A 1 88 ? -22.314 6.461 27.156 1.00 87.81 88 ALA A C 1
ATOM 677 O O . ALA A 1 88 ? -22.922 6.680 28.204 1.00 87.81 88 ALA A O 1
ATOM 678 N N . LEU A 1 89 ? -22.065 5.223 26.713 1.00 86.69 89 LEU A N 1
ATOM 679 C CA . LEU A 1 89 ? -22.503 4.009 27.407 1.00 86.69 89 LEU A CA 1
ATOM 680 C C . LEU A 1 89 ? -21.843 3.849 28.781 1.00 86.69 89 LEU A C 1
ATOM 682 O O . LEU A 1 89 ? -22.517 3.492 29.743 1.00 86.69 89 LEU A O 1
ATOM 686 N N . GLN A 1 90 ? -20.545 4.142 28.901 1.00 85.69 90 GLN A N 1
ATOM 687 C CA . GLN A 1 90 ? -19.847 4.118 30.191 1.00 85.69 90 GLN A CA 1
ATOM 688 C C . GLN A 1 90 ? -20.435 5.138 31.166 1.00 85.69 90 GLN A C 1
ATOM 690 O O . GLN A 1 90 ? -20.644 4.825 32.338 1.00 85.69 90 GLN A O 1
ATOM 695 N N . ASN A 1 91 ? -20.744 6.343 30.689 1.00 88.75 91 ASN A N 1
ATOM 696 C CA . ASN A 1 91 ? -21.347 7.373 31.524 1.00 88.75 91 ASN A CA 1
ATOM 697 C C . ASN A 1 91 ? -22.764 6.977 31.972 1.00 88.75 91 ASN A C 1
ATOM 699 O O . ASN A 1 91 ? -23.106 7.108 33.145 1.00 88.75 91 ASN A O 1
ATOM 703 N N . GLU A 1 92 ? -23.574 6.418 31.070 1.00 86.44 92 GLU A N 1
ATOM 704 C CA . GLU A 1 92 ? -24.894 5.887 31.416 1.00 86.44 92 GLU A CA 1
ATOM 705 C C . GLU A 1 92 ? -24.793 4.760 32.453 1.00 86.44 92 GLU A C 1
ATOM 707 O O . GLU A 1 92 ? -25.485 4.800 33.472 1.00 86.44 92 GLU A O 1
ATOM 712 N N . GLN A 1 93 ? -23.873 3.810 32.261 1.00 84.75 93 GLN A N 1
ATOM 713 C CA . GLN A 1 93 ? -23.624 2.736 33.221 1.00 84.75 93 GLN A CA 1
ATOM 714 C C . GLN A 1 93 ? -23.218 3.291 34.592 1.00 84.75 93 GLN A C 1
ATOM 716 O O . GLN A 1 93 ? -23.723 2.830 35.616 1.00 84.75 93 GLN A O 1
ATOM 721 N N . GLN A 1 94 ? -22.347 4.300 34.632 1.00 83.56 94 GLN A N 1
ATOM 722 C CA . GLN A 1 94 ? -21.925 4.934 35.877 1.00 83.56 94 GLN A CA 1
ATOM 723 C C . GLN A 1 94 ? -23.098 5.627 36.581 1.00 83.56 94 GLN A C 1
ATOM 725 O O . GLN A 1 94 ? -23.265 5.470 37.791 1.00 83.56 94 GLN A O 1
ATOM 730 N N . ILE A 1 95 ? -23.946 6.346 35.841 1.00 87.62 95 ILE A N 1
ATOM 731 C CA . ILE A 1 95 ? -25.146 6.995 36.386 1.00 87.62 95 ILE A CA 1
ATOM 732 C C . ILE A 1 95 ? -26.123 5.949 36.932 1.00 87.62 95 ILE A C 1
ATOM 734 O O . ILE A 1 95 ? -26.651 6.118 38.033 1.00 87.62 95 ILE A O 1
ATOM 738 N N . LEU A 1 96 ? -26.367 4.862 36.197 1.00 82.06 96 LEU A N 1
ATOM 739 C CA . LEU A 1 96 ? -27.217 3.765 36.663 1.00 82.06 96 LEU A CA 1
ATOM 740 C C . LEU A 1 96 ? -26.632 3.117 37.918 1.00 82.06 96 LEU A C 1
ATOM 742 O O . LEU A 1 96 ? -27.356 2.923 38.891 1.00 82.06 96 LEU A O 1
ATOM 746 N N . SER A 1 97 ? -25.325 2.856 37.941 1.00 80.06 97 SER A N 1
ATOM 747 C CA . SER A 1 97 ? -24.641 2.304 39.111 1.00 80.06 97 SER A CA 1
ATOM 748 C C . SER A 1 97 ? -24.768 3.220 40.328 1.00 80.06 97 SER A C 1
ATOM 750 O O . SER A 1 97 ? -25.004 2.733 41.431 1.00 80.06 97 SER A O 1
ATOM 752 N N . GLN A 1 98 ? -24.643 4.538 40.149 1.00 82.38 98 GLN A N 1
ATOM 753 C CA . GLN A 1 98 ? -24.839 5.507 41.228 1.00 82.38 98 GLN A CA 1
ATOM 754 C C . GLN A 1 98 ? -26.286 5.519 41.729 1.00 82.38 98 GLN A C 1
ATOM 756 O O . GLN A 1 98 ? -26.508 5.558 42.936 1.00 82.38 98 GLN A O 1
ATOM 761 N N . LYS A 1 99 ? -27.276 5.428 40.833 1.00 81.12 99 LYS A N 1
ATOM 762 C CA . LYS A 1 99 ? -28.691 5.322 41.220 1.00 81.12 99 LYS A CA 1
ATOM 763 C C . LYS A 1 99 ? -28.972 4.039 41.999 1.00 81.12 99 LYS A C 1
ATOM 765 O O . LYS A 1 99 ? -29.637 4.099 43.025 1.00 81.12 99 LYS A O 1
ATOM 770 N N . VAL A 1 100 ? -28.444 2.900 41.551 1.00 77.75 100 VAL A N 1
ATOM 771 C CA . VAL A 1 100 ? -28.573 1.616 42.261 1.00 77.75 100 VAL A CA 1
ATOM 772 C C . VAL A 1 100 ? -27.919 1.693 43.641 1.00 77.75 100 VAL A C 1
ATOM 774 O O . VAL A 1 100 ? -28.516 1.255 44.622 1.00 77.75 100 VAL A O 1
ATOM 777 N N . ALA A 1 101 ? -26.734 2.302 43.745 1.00 75.31 101 ALA A N 1
ATOM 778 C CA . ALA A 1 101 ? -26.064 2.510 45.025 1.00 75.31 101 ALA A CA 1
ATOM 779 C C . ALA A 1 101 ? -26.892 3.399 45.970 1.00 75.31 101 ALA A C 1
ATOM 781 O O . ALA A 1 101 ? -27.101 3.023 47.121 1.00 75.31 101 ALA A O 1
ATOM 782 N N . ALA A 1 102 ? -27.430 4.516 45.470 1.00 77.88 102 ALA A N 1
ATOM 783 C CA . ALA A 1 102 ? -28.274 5.420 46.248 1.00 77.88 102 ALA A CA 1
ATOM 784 C C . ALA A 1 102 ? -29.575 4.748 46.725 1.00 77.88 102 ALA A C 1
ATOM 786 O O . ALA A 1 102 ? -29.985 4.945 47.867 1.00 77.88 102 ALA A O 1
ATOM 787 N N . LEU A 1 103 ? -30.201 3.909 45.891 1.00 75.19 103 LEU A N 1
ATOM 788 C CA . LEU A 1 103 ? -31.371 3.113 46.286 1.00 75.19 103 LEU A CA 1
ATOM 789 C C . LEU A 1 103 ? -31.022 2.097 47.383 1.00 75.19 103 LEU A C 1
ATOM 791 O O . LEU A 1 103 ? -31.762 1.961 48.352 1.00 75.19 103 LEU A O 1
ATOM 795 N N . GLY A 1 104 ? -29.867 1.435 47.282 1.00 67.19 104 GLY A N 1
ATOM 796 C CA . GLY A 1 104 ? -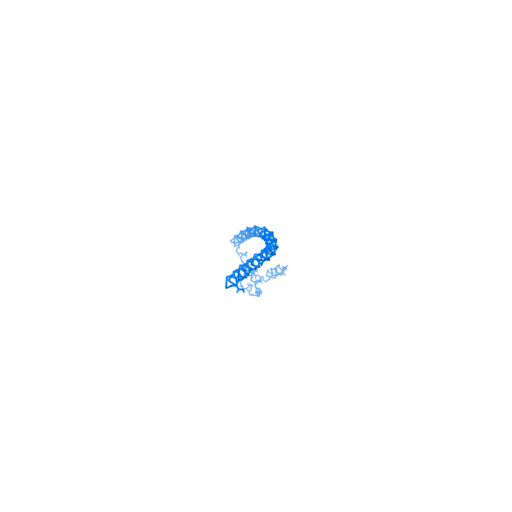29.385 0.533 48.331 1.00 67.19 104 GLY A CA 1
ATOM 797 C C . GLY A 1 104 ? -28.964 1.242 49.627 1.00 67.19 104 GLY A C 1
ATOM 798 O O . GLY A 1 104 ? -28.888 0.613 50.681 1.00 67.19 104 GLY A O 1
ATOM 799 N N . GLU A 1 105 ? -28.637 2.534 49.591 1.00 69.69 105 GLU A N 1
ATOM 800 C CA . GLU A 1 105 ? -28.425 3.334 50.805 1.00 69.69 105 GLU A CA 1
ATOM 801 C C . GLU A 1 105 ? -29.734 3.755 51.471 1.00 69.69 105 GLU A C 1
ATOM 803 O O . GLU A 1 105 ? -29.779 3.833 52.697 1.00 69.69 105 GLU A O 1
ATOM 808 N N . GLN A 1 106 ? -30.792 3.982 50.691 1.00 69.81 106 GLN A N 1
ATOM 809 C CA . GLN A 1 106 ? -32.115 4.318 51.219 1.00 69.81 106 GLN A CA 1
ATOM 810 C C . GLN A 1 106 ? -32.827 3.118 51.849 1.00 69.81 106 GLN A C 1
ATOM 812 O O . GLN A 1 106 ? -33.573 3.308 52.808 1.00 69.81 106 GLN A O 1
ATOM 817 N N . ASP A 1 107 ? -32.577 1.902 51.357 1.00 72.50 107 ASP A N 1
ATOM 818 C CA . ASP A 1 107 ? -33.187 0.688 51.892 1.00 72.50 107 ASP A CA 1
ATOM 819 C C . ASP A 1 107 ? -32.151 -0.448 52.069 1.00 72.50 107 ASP A C 1
ATOM 821 O O . ASP A 1 107 ? -31.641 -1.001 51.086 1.00 72.50 107 ASP A O 1
ATOM 825 N N . PRO A 1 108 ? -31.830 -0.836 53.319 1.00 70.00 108 PRO A N 1
ATOM 826 C CA . PRO A 1 108 ? -30.897 -1.923 53.595 1.00 70.00 108 PRO A CA 1
ATOM 827 C C . PRO A 1 108 ? -31.388 -3.296 53.103 1.00 70.00 108 PRO A C 1
ATOM 829 O O . PRO A 1 108 ? -30.544 -4.154 52.834 1.00 70.00 108 PRO A O 1
ATOM 832 N N . GLN A 1 109 ? -32.697 -3.518 52.923 1.00 71.19 109 GLN A N 1
ATOM 833 C CA . GLN A 1 109 ? -33.219 -4.764 52.346 1.00 71.19 109 GLN A CA 1
ATOM 834 C C . GLN A 1 109 ? -32.852 -4.887 50.862 1.00 71.19 109 GLN A C 1
ATOM 836 O O . GLN A 1 109 ? -32.475 -5.970 50.414 1.00 71.19 109 GLN A O 1
ATOM 841 N N . ILE A 1 110 ? -32.835 -3.783 50.105 1.00 71.12 110 ILE A N 1
ATOM 842 C CA . ILE A 1 110 ? -32.446 -3.776 48.681 1.00 71.12 110 ILE A CA 1
ATOM 843 C C . ILE A 1 110 ? -31.007 -4.283 48.490 1.00 71.12 110 ILE A C 1
ATOM 845 O O . ILE A 1 110 ? -30.718 -4.978 47.514 1.00 71.12 110 ILE A O 1
ATOM 849 N N . LYS A 1 111 ? -30.098 -4.011 49.436 1.00 72.06 111 LYS A N 1
ATOM 850 C CA . LYS A 1 111 ? -28.724 -4.548 49.408 1.00 72.06 111 LYS A CA 1
ATOM 851 C C . LYS A 1 111 ? -28.682 -6.067 49.580 1.00 72.06 111 LYS A C 1
ATOM 853 O O . LYS A 1 111 ? -27.869 -6.717 48.923 1.00 72.06 111 LYS A O 1
ATOM 858 N N . LEU A 1 112 ? -29.539 -6.627 50.435 1.00 79.12 112 LEU A N 1
ATOM 859 C CA . LEU A 1 112 ? -29.647 -8.075 50.630 1.00 79.12 112 LEU A CA 1
ATOM 860 C C . LEU A 1 112 ? -30.202 -8.749 49.370 1.00 79.12 112 LEU A C 1
ATOM 862 O O . LEU A 1 112 ? -29.612 -9.721 48.904 1.00 79.12 112 LEU A O 1
ATOM 866 N N . TYR A 1 113 ? -31.234 -8.166 48.746 1.00 79.12 113 TYR A N 1
ATOM 867 C CA . TYR A 1 113 ? -31.771 -8.636 47.464 1.00 79.12 113 TYR A CA 1
ATOM 868 C C . TYR A 1 113 ? -30.744 -8.553 46.328 1.00 79.12 113 TYR A C 1
ATOM 870 O O . TYR A 1 113 ? -30.578 -9.517 45.586 1.00 79.12 113 TYR A O 1
ATOM 878 N N . ALA A 1 114 ? -30.004 -7.447 46.207 1.00 75.81 114 ALA A N 1
ATOM 879 C CA . ALA A 1 114 ? -28.960 -7.290 45.191 1.00 75.81 114 ALA A CA 1
ATOM 880 C C . ALA A 1 114 ? -27.796 -8.281 45.384 1.00 75.81 114 ALA A C 1
ATOM 882 O O . ALA A 1 114 ? -27.247 -8.802 44.411 1.00 75.81 114 ALA A O 1
ATOM 883 N N . LYS A 1 115 ? -27.430 -8.574 46.638 1.00 79.62 115 LYS A N 1
ATOM 884 C CA . LYS A 1 115 ? -26.411 -9.574 46.981 1.00 79.62 115 LYS A CA 1
ATOM 885 C C . LYS A 1 115 ? -26.893 -10.994 46.674 1.00 79.62 115 LYS A C 1
ATOM 887 O O . LYS A 1 115 ? -26.161 -11.740 46.032 1.00 79.62 115 LYS A O 1
ATOM 892 N N . ALA A 1 116 ? -28.116 -11.344 47.073 1.00 81.81 116 ALA A N 1
ATOM 893 C CA . ALA A 1 116 ? -28.726 -12.637 46.771 1.00 81.81 116 ALA A CA 1
ATOM 894 C C . ALA A 1 116 ? -28.843 -12.855 45.256 1.00 81.81 116 ALA A C 1
ATOM 896 O O . ALA A 1 116 ? -28.419 -13.886 44.747 1.00 81.81 116 ALA A O 1
ATOM 897 N N . ALA A 1 117 ? -29.299 -11.840 44.519 1.00 79.06 117 ALA A N 1
ATOM 898 C CA . ALA A 1 117 ? -29.363 -11.839 43.062 1.00 79.06 117 ALA A CA 1
ATOM 899 C C . ALA A 1 117 ? -28.003 -12.120 42.398 1.00 79.06 117 ALA A C 1
ATOM 901 O O . ALA A 1 117 ? -27.948 -12.833 41.400 1.00 79.06 117 ALA A O 1
ATOM 902 N N . LYS A 1 118 ? -26.906 -11.581 42.941 1.00 80.50 118 LYS A N 1
ATOM 903 C CA . LYS A 1 118 ? -25.554 -11.845 42.436 1.00 80.50 118 LYS A CA 1
ATOM 904 C C . LYS A 1 118 ? -25.102 -13.283 42.718 1.00 80.50 118 LYS A C 1
ATOM 906 O O . LYS A 1 118 ? -24.549 -13.918 41.830 1.00 80.50 118 LYS A O 1
ATOM 911 N N . LEU A 1 119 ? -25.372 -13.800 43.918 1.00 81.94 119 LEU A N 1
ATOM 912 C CA . LEU A 1 119 ? -25.022 -15.175 44.296 1.00 81.94 119 LEU A CA 1
ATOM 913 C C . LEU A 1 119 ? -25.801 -16.222 43.481 1.00 81.94 119 LEU A C 1
ATOM 915 O O . LEU A 1 119 ? -25.230 -17.238 43.097 1.00 81.94 119 LEU A O 1
ATOM 919 N N . ILE A 1 120 ? -27.070 -15.951 43.152 1.00 82.12 120 ILE A N 1
ATOM 920 C CA . ILE A 1 120 ? -27.869 -16.796 42.248 1.00 82.12 120 ILE A CA 1
ATOM 921 C C . ILE A 1 120 ? -27.255 -16.810 40.840 1.00 82.12 120 ILE A C 1
ATOM 923 O O . ILE A 1 120 ? -27.102 -17.879 40.253 1.00 82.12 120 ILE A O 1
ATOM 927 N N . ALA A 1 121 ? -26.848 -15.648 40.313 1.00 79.31 121 ALA A N 1
ATOM 928 C CA . ALA A 1 121 ? -26.197 -15.546 39.003 1.00 79.31 121 ALA A CA 1
ATOM 929 C C . ALA A 1 121 ? -24.821 -16.244 38.951 1.00 79.31 121 ALA A C 1
ATOM 931 O O . ALA A 1 121 ? -24.418 -16.736 37.899 1.00 79.31 121 ALA A O 1
ATOM 932 N N . GLU A 1 122 ? -24.112 -16.311 40.081 1.00 82.06 122 GLU A N 1
ATOM 933 C CA . GLU A 1 122 ? -22.860 -17.067 40.247 1.00 82.06 122 GLU A CA 1
ATOM 934 C C . GLU A 1 122 ? -23.092 -18.583 40.437 1.00 82.06 122 GLU A C 1
ATOM 936 O O . GLU A 1 122 ? -22.132 -19.353 40.431 1.00 82.06 122 GLU A O 1
ATOM 941 N N . GLY A 1 123 ? -24.350 -19.028 40.548 1.00 80.62 123 GLY A N 1
ATOM 942 C CA . GLY A 1 123 ? -24.727 -20.437 40.678 1.00 80.62 123 GLY A CA 1
ATOM 943 C C . GLY A 1 123 ? -24.588 -21.008 42.092 1.00 80.62 123 GLY A C 1
ATOM 944 O O . GLY A 1 123 ? -24.465 -22.224 42.233 1.00 80.62 123 GLY A O 1
ATOM 945 N N . ALA A 1 124 ? -24.577 -20.160 43.126 1.00 83.12 124 ALA A N 1
ATOM 946 C CA . ALA A 1 124 ? -24.528 -20.601 44.520 1.00 83.12 124 ALA A CA 1
ATOM 947 C C . ALA A 1 124 ? -25.802 -21.368 44.924 1.00 83.12 124 ALA A C 1
ATOM 949 O O . ALA A 1 124 ? -26.889 -21.115 44.393 1.00 83.12 124 ALA A O 1
ATOM 950 N N . ASP A 1 125 ? -25.673 -22.301 45.872 1.00 81.25 125 ASP A N 1
ATOM 951 C CA . ASP A 1 125 ? -26.800 -23.113 46.335 1.00 81.25 125 ASP A CA 1
ATOM 952 C C . ASP A 1 125 ? -27.816 -22.281 47.137 1.00 81.25 125 ASP A C 1
ATOM 954 O O . ASP A 1 125 ? -27.462 -21.342 47.857 1.00 81.25 125 ASP A O 1
ATOM 958 N N . ILE A 1 126 ? -29.102 -22.633 47.029 1.00 79.62 126 ILE A N 1
ATOM 959 C CA . ILE A 1 126 ? -30.198 -21.893 47.672 1.00 79.62 126 ILE A CA 1
ATOM 960 C C . ILE A 1 126 ? -30.010 -21.859 49.198 1.00 79.62 126 ILE A C 1
ATOM 962 O O . ILE A 1 126 ? -30.232 -20.812 49.805 1.00 79.62 126 ILE A O 1
ATOM 966 N N . GLU A 1 127 ? -29.545 -22.945 49.822 1.00 79.81 127 GLU A N 1
ATOM 967 C CA . GLU A 1 127 ? -29.341 -23.009 51.278 1.00 79.81 127 GLU A CA 1
ATOM 968 C C . GLU A 1 127 ? -28.164 -22.125 51.742 1.00 79.81 127 GLU A C 1
ATOM 970 O O . GLU A 1 127 ? -28.211 -21.516 52.820 1.00 79.81 127 GLU A O 1
ATOM 975 N N . GLU A 1 128 ? -27.131 -21.966 50.905 1.00 78.69 128 GLU A N 1
ATOM 976 C CA . GLU A 1 128 ? -26.026 -21.032 51.159 1.00 78.69 128 GLU A CA 1
ATOM 977 C C . GLU A 1 128 ? -26.487 -19.573 51.068 1.00 78.69 128 GLU A C 1
ATOM 979 O O . GLU A 1 128 ? -26.101 -18.745 51.899 1.00 78.69 128 GLU A O 1
ATOM 984 N N . ILE A 1 129 ? -27.353 -19.244 50.106 1.00 80.38 129 ILE A N 1
ATOM 985 C CA . ILE A 1 129 ? -27.866 -17.880 49.921 1.00 80.38 129 ILE A CA 1
ATOM 986 C C . ILE A 1 129 ? -28.826 -17.488 51.053 1.00 80.38 129 ILE A C 1
ATOM 988 O O . ILE A 1 129 ? -28.738 -16.356 51.540 1.00 80.38 129 ILE A O 1
ATOM 992 N N . ILE A 1 130 ? -29.681 -18.412 51.515 1.00 82.25 130 ILE A N 1
ATOM 993 C CA . ILE A 1 130 ? -30.553 -18.220 52.691 1.00 82.25 130 ILE A CA 1
ATOM 994 C C . ILE A 1 130 ? -29.703 -17.828 53.900 1.00 82.25 130 ILE A C 1
ATOM 996 O O . ILE A 1 130 ? -29.957 -16.810 54.540 1.00 82.25 130 ILE A O 1
ATOM 1000 N N . THR A 1 131 ? -28.642 -18.590 54.167 1.00 78.88 131 THR A N 1
ATOM 1001 C CA . THR A 1 131 ? -27.768 -18.365 55.326 1.00 78.88 131 THR A CA 1
ATOM 1002 C C . THR A 1 131 ? -26.944 -17.077 55.190 1.00 78.88 131 THR A C 1
ATOM 1004 O O . THR A 1 131 ? -26.693 -16.384 56.174 1.00 78.88 131 THR A O 1
ATOM 1007 N N . ALA A 1 132 ? -26.514 -16.727 53.974 1.00 76.69 132 ALA A N 1
ATOM 1008 C CA . ALA A 1 132 ? -25.622 -15.592 53.724 1.00 76.69 132 ALA A CA 1
ATOM 1009 C C . ALA A 1 132 ? -26.329 -14.236 53.539 1.00 76.69 132 ALA A C 1
ATOM 1011 O O . ALA A 1 132 ? -25.671 -13.188 53.652 1.00 76.69 132 ALA A O 1
ATOM 1012 N N . CYS A 1 133 ? -27.616 -14.237 53.186 1.00 81.00 133 CYS A N 1
ATOM 1013 C CA . CYS A 1 133 ? -28.404 -13.025 52.940 1.00 81.00 133 CYS A CA 1
ATOM 1014 C C . CYS A 1 133 ? -29.631 -12.889 53.857 1.00 81.00 133 CYS A C 1
ATOM 1016 O O . CYS A 1 133 ? -30.272 -11.846 53.791 1.00 81.00 133 CYS A O 1
ATOM 1018 N N . ASP A 1 134 ? -29.917 -13.880 54.713 1.00 79.81 134 ASP A N 1
ATOM 1019 C CA . ASP A 1 134 ? -31.064 -13.923 55.642 1.00 79.81 134 ASP A CA 1
ATOM 1020 C C . ASP A 1 134 ? -32.420 -13.734 54.931 1.00 79.81 134 ASP A C 1
ATOM 1022 O O . ASP A 1 134 ? -33.338 -13.088 55.433 1.00 79.81 134 ASP A O 1
ATOM 1026 N N . LEU A 1 135 ? -32.528 -14.272 53.708 1.00 80.19 135 LEU A N 1
ATOM 1027 C CA . LEU A 1 135 ? -33.746 -14.233 52.894 1.00 80.19 135 LEU A CA 1
ATOM 1028 C C . LEU A 1 135 ? -34.523 -15.552 53.022 1.00 80.19 135 LEU A C 1
ATOM 1030 O O . LEU A 1 135 ? -33.923 -16.627 52.942 1.00 80.19 135 LEU A O 1
ATOM 1034 N N . PRO A 1 136 ? -35.861 -15.513 53.144 1.00 80.81 136 PRO A N 1
ATOM 1035 C CA . PRO A 1 136 ? -36.679 -16.715 53.177 1.00 80.81 136 PRO A CA 1
ATOM 1036 C C . PRO A 1 136 ? -36.688 -17.433 51.819 1.00 80.81 136 PRO A C 1
ATOM 1038 O O . PRO A 1 136 ? -36.692 -16.818 50.752 1.00 80.81 136 PRO A O 1
ATOM 1041 N N . ARG A 1 137 ? -36.776 -18.767 51.861 1.00 81.38 137 ARG A N 1
ATOM 1042 C CA . ARG A 1 137 ? -36.731 -19.651 50.682 1.00 81.38 137 ARG A CA 1
ATOM 1043 C C . ARG A 1 137 ? -37.721 -19.268 49.576 1.00 81.38 137 ARG A C 1
ATOM 1045 O O . ARG A 1 137 ? -37.360 -19.276 48.406 1.00 81.38 137 ARG A O 1
ATOM 1052 N N . ALA A 1 138 ? -38.937 -18.866 49.951 1.00 82.38 138 ALA A N 1
ATOM 1053 C CA . ALA A 1 138 ? -39.971 -18.452 49.002 1.00 82.38 138 ALA A CA 1
ATOM 1054 C C . ALA A 1 138 ? -39.574 -17.213 48.175 1.00 82.38 138 ALA A C 1
ATOM 1056 O O . ALA A 1 138 ? -39.935 -17.117 47.007 1.00 82.38 138 ALA A O 1
ATOM 1057 N N . GLU A 1 139 ? -38.812 -16.276 48.749 1.00 80.94 139 GLU A N 1
ATOM 1058 C CA . GLU A 1 139 ? -38.341 -15.088 48.025 1.00 80.94 139 GLU A CA 1
ATOM 1059 C C . GLU A 1 139 ? -37.215 -15.434 47.048 1.00 80.94 139 GLU A C 1
ATOM 1061 O O . GLU A 1 139 ? -37.170 -14.910 45.937 1.00 80.94 139 GLU A O 1
ATOM 1066 N N . LEU A 1 140 ? -36.338 -16.366 47.420 1.00 84.25 140 LEU A N 1
ATOM 1067 C CA . LEU A 1 140 ? -35.246 -16.821 46.560 1.00 84.25 140 LEU A CA 1
ATOM 1068 C C . LEU A 1 140 ? -35.740 -17.621 45.355 1.00 84.25 140 LEU A C 1
ATOM 1070 O O . LEU A 1 140 ? -35.249 -17.408 44.248 1.00 84.25 140 LEU A O 1
ATOM 1074 N N . GLU A 1 141 ? -36.741 -18.483 45.542 1.00 81.69 141 GLU A N 1
ATOM 1075 C CA . GLU A 1 141 ? -37.377 -19.229 44.447 1.00 81.69 141 GLU A CA 1
ATOM 1076 C C . GLU A 1 141 ? -37.980 -18.273 43.394 1.00 81.69 141 GLU A C 1
ATOM 1078 O O . GLU A 1 141 ? -37.829 -18.487 42.188 1.00 81.69 141 GLU A O 1
ATOM 1083 N N . ILE A 1 142 ? -38.583 -17.161 43.835 1.00 82.50 142 ILE A N 1
ATOM 1084 C CA . ILE A 1 142 ? -39.095 -16.108 42.943 1.00 82.50 142 ILE A CA 1
ATOM 1085 C C . ILE A 1 142 ? -37.942 -15.409 42.209 1.00 82.50 142 ILE A C 1
ATOM 1087 O O . ILE A 1 142 ? -37.984 -15.291 40.982 1.00 82.50 142 ILE A O 1
ATOM 1091 N N . LEU A 1 143 ? -36.894 -14.983 42.920 1.00 80.06 143 LEU A N 1
ATOM 1092 C CA . LEU A 1 143 ? -35.737 -14.305 42.316 1.00 80.06 143 LEU A CA 1
ATOM 1093 C C . LEU A 1 143 ? -35.031 -15.179 41.271 1.00 80.06 143 LEU A C 1
ATOM 1095 O O . LEU A 1 143 ? -34.662 -14.685 40.204 1.00 80.06 143 LEU A O 1
ATOM 1099 N N . GLN A 1 144 ? -34.895 -16.478 41.535 1.00 80.88 144 GLN A N 1
ATOM 1100 C CA . GLN A 1 144 ? -34.305 -17.436 40.601 1.00 80.88 144 GLN A CA 1
ATOM 1101 C C . GLN A 1 144 ? -35.154 -17.591 39.333 1.00 80.88 144 GLN A C 1
ATOM 1103 O O . GLN A 1 144 ? -34.609 -17.619 38.230 1.00 80.88 144 GLN A O 1
ATOM 1108 N N . SER A 1 145 ? -36.486 -17.620 39.465 1.00 80.50 145 SER A N 1
ATOM 1109 C CA . SER A 1 145 ? -37.396 -17.686 38.313 1.00 80.50 145 SER A CA 1
ATOM 1110 C C . SER A 1 145 ? -37.339 -16.437 37.423 1.00 80.50 145 SER A C 1
ATOM 1112 O O . SER A 1 145 ? -37.469 -16.542 36.205 1.00 80.50 145 SER A O 1
ATOM 1114 N N . MET A 1 146 ? -37.087 -15.261 38.011 1.00 76.19 146 MET A N 1
ATOM 1115 C CA . MET A 1 146 ? -36.913 -14.011 37.267 1.00 76.19 146 MET A CA 1
ATOM 1116 C C . MET A 1 146 ? -35.580 -13.987 36.509 1.00 76.19 146 MET A C 1
ATOM 1118 O O . MET A 1 146 ? -35.547 -13.602 35.341 1.00 76.19 146 MET A O 1
ATOM 1122 N N . GLN A 1 147 ? -34.486 -14.422 37.142 1.00 70.88 147 GLN A N 1
ATOM 1123 C CA . GLN A 1 147 ? -33.150 -14.421 36.534 1.00 70.88 147 GLN A CA 1
ATOM 1124 C C . GLN A 1 147 ? -32.934 -15.525 35.497 1.00 70.88 147 GLN A C 1
ATOM 1126 O O . GLN A 1 147 ? -32.230 -15.305 34.517 1.00 70.88 147 GLN A O 1
ATOM 1131 N N . GLY A 1 148 ? -33.556 -16.691 35.674 1.00 61.59 148 GLY A N 1
ATOM 1132 C CA . GLY A 1 148 ? -33.469 -17.809 34.729 1.00 61.59 148 GLY A CA 1
ATOM 1133 C C . GLY A 1 148 ? -34.263 -17.620 33.430 1.00 61.59 148 GLY A C 1
ATOM 1134 O O . GLY A 1 148 ? -34.322 -18.547 32.629 1.00 61.59 148 GLY A O 1
ATOM 1135 N N . SER A 1 149 ? -34.901 -16.460 33.228 1.00 50.09 149 SER A N 1
ATOM 1136 C CA . SER A 1 149 ? -35.727 -16.150 32.050 1.00 50.09 149 SER A CA 1
ATOM 1137 C C . SER A 1 149 ? -35.025 -15.307 30.971 1.00 50.09 149 SER A C 1
ATOM 1139 O O . SER A 1 149 ? -35.689 -14.853 30.037 1.00 50.09 149 SER A O 1
ATOM 1141 N N . SER A 1 150 ? -33.702 -15.110 31.075 1.00 42.00 150 SER A N 1
ATOM 1142 C CA . SER A 1 150 ? -32.877 -14.431 30.060 1.00 42.00 150 SER A CA 1
ATOM 1143 C C . SER A 1 150 ? -32.077 -15.388 29.186 1.00 42.00 150 SER A C 1
ATOM 1145 O O . SER A 1 150 ? -31.696 -16.475 29.665 1.00 42.00 150 SER A O 1
#

InterPro domains:
  IPR000727 Target SNARE coiled-coil homology domain [PS50192] (37-99)
  IPR021244 Protein of unknown function DUF2802 [PF10975] (84-147)

Secondary structure (DSSP, 8-state):
--HHHHHHHHHHHHHHHHHHHHHHHHHHHHHHHHHHHHHHHHHHHHHHHHHHHHHHHHHHHHHHHHHHHHHHHHHHHHHHHHHHHHHHHHHHHHHHHHHHHHHHHH-HHHHHHHHHHHHHHTT--HHHHHHHH---HHHHHHHHHHHTT-

Foldseek 3Di:
DDPVVVVVVVVVVVVVVVVVVVVVVVVVVVVVVVVVVVVVVVVVVVVVVVVVVVVVVVVVCVVVVVVVVVVVVVVVVVVVVVVVVVVVVVVVVVVVVVVLVVVCVVPVLSVLVVVLLVCVVVVHDLVVSCVVSVDDSVVSVVSNVVVVPD

Mean predicted aligned error: 17.67 Å

Sequence (150 aa):
MSVLEIGLLVVFGIAFLGLLYAYMCAKKVSQHEMLIQKLLSEQKANLASISALQQKMGHLHTELGQKVQVQGESLSHFETKIDAAVFALQNEQQILSQKVAALGEQDPQIKLYAKAAKLIAEGADIEEIITACDLPRAELEILQSMQGSS

pLDDT: mean 78.1, std 9.74, range [42.0, 94.19]

Organism: NCBI:txid2961944